Protein AF-A0A8S3V9M2-F1 (afdb_monomer_lite)

Radius of gyration: 18.77 Å; chains: 1; bounding box: 42×38×61 Å

Sequence (170 aa):
MNPDFLMCFLKSFNATGIDTCKLGGVDCSIEETKFKKISHLFLCISYCKKSDLFSKQLHGLPFCLTEDGIIRTFKRESPVFCTNYSTLLKESASLFLHHDLIDLFTITHDGLKEFDLNAFTEYLPATLASDVYRTHNRPVVWSTHLDSVVNMTWLSRVWDFINHTVQQKR

Structure (mmCIF, N/CA/C/O backbone):
data_AF-A0A8S3V9M2-F1
#
_entry.id   AF-A0A8S3V9M2-F1
#
loop_
_atom_site.group_PDB
_atom_site.id
_atom_site.type_symbol
_atom_site.label_atom_id
_atom_site.label_alt_id
_atom_site.label_comp_id
_atom_site.label_asym_id
_atom_site.label_entity_id
_atom_site.label_seq_id
_atom_site.pdbx_PDB_ins_code
_atom_site.Cartn_x
_atom_site.Cartn_y
_atom_site.Cartn_z
_atom_site.occupancy
_atom_site.B_iso_or_equiv
_atom_site.auth_seq_id
_atom_site.auth_comp_id
_atom_site.auth_asym_id
_atom_site.auth_atom_id
_atom_site.pdbx_PDB_model_num
ATOM 1 N N . MET A 1 1 ? -7.649 -3.173 27.638 1.00 69.38 1 MET A N 1
ATOM 2 C CA . MET A 1 1 ? -8.376 -2.690 26.441 1.00 69.38 1 MET A CA 1
ATOM 3 C C . MET A 1 1 ? -8.414 -3.827 25.427 1.00 69.38 1 MET A C 1
ATOM 5 O O . MET A 1 1 ? -7.349 -4.314 25.104 1.00 69.38 1 MET A O 1
ATOM 9 N N . ASN A 1 2 ? -9.569 -4.327 24.987 1.00 92.25 2 ASN A N 1
ATOM 10 C CA . ASN A 1 2 ? -9.636 -5.431 24.005 1.00 92.25 2 ASN A CA 1
ATOM 11 C C . ASN A 1 2 ? -9.230 -4.919 22.591 1.00 92.25 2 ASN A C 1
ATOM 13 O O . ASN A 1 2 ? -9.645 -3.809 22.249 1.00 92.25 2 ASN A O 1
ATOM 17 N N . PRO A 1 3 ? -8.445 -5.669 21.783 1.00 95.12 3 PRO A N 1
ATOM 18 C CA . PRO A 1 3 ? -8.257 -5.429 20.345 1.00 95.12 3 PRO A CA 1
ATOM 19 C C . PRO A 1 3 ? -9.518 -5.014 19.564 1.00 95.12 3 PRO A C 1
ATOM 21 O O . PRO A 1 3 ? -9.473 -4.026 18.837 1.00 95.12 3 PRO A O 1
ATOM 24 N N . ASP A 1 4 ? -10.654 -5.689 19.761 1.00 94.38 4 ASP A N 1
ATOM 25 C CA . ASP A 1 4 ? -11.922 -5.374 19.080 1.00 94.38 4 ASP A CA 1
ATOM 26 C C . ASP A 1 4 ? -12.415 -3.973 19.429 1.00 94.38 4 ASP A C 1
ATOM 28 O O . ASP A 1 4 ? -12.782 -3.179 18.564 1.00 94.38 4 ASP A O 1
ATOM 32 N N . PHE A 1 5 ? -12.371 -3.645 20.721 1.00 92.88 5 PHE A N 1
ATOM 33 C CA . PHE A 1 5 ? -12.759 -2.330 21.210 1.00 92.88 5 PHE A CA 1
ATOM 34 C C . PHE A 1 5 ? -11.845 -1.243 20.643 1.00 92.88 5 PHE A C 1
ATOM 36 O O . PHE A 1 5 ? -12.327 -0.185 20.249 1.00 92.88 5 PHE A O 1
ATOM 43 N N . LEU A 1 6 ? -10.534 -1.502 20.566 1.00 93.19 6 LEU A N 1
ATOM 44 C CA . LEU A 1 6 ? -9.590 -0.561 19.973 1.00 93.19 6 LEU A CA 1
ATOM 45 C C . LEU A 1 6 ? -9.888 -0.337 18.487 1.00 93.19 6 LEU A C 1
ATOM 47 O O . LEU A 1 6 ? -9.921 0.810 18.058 1.00 93.19 6 LEU A O 1
ATOM 51 N N . MET A 1 7 ? -10.151 -1.393 17.713 1.00 94.81 7 MET A N 1
ATOM 52 C CA . MET A 1 7 ? -10.533 -1.256 16.304 1.00 94.81 7 MET A CA 1
ATOM 53 C C . MET A 1 7 ? -11.828 -0.448 16.151 1.00 94.81 7 MET A C 1
ATOM 55 O O . MET A 1 7 ? -11.864 0.501 15.371 1.00 94.81 7 MET A O 1
ATOM 59 N N . CYS A 1 8 ? -12.870 -0.752 16.930 1.00 92.62 8 CYS A N 1
ATOM 60 C CA . CYS A 1 8 ? -14.117 0.020 16.930 1.00 92.62 8 CYS A CA 1
ATOM 61 C C . CYS A 1 8 ? -13.891 1.494 17.292 1.00 92.62 8 CYS A C 1
ATOM 63 O O . CYS A 1 8 ? -14.403 2.381 16.611 1.00 92.62 8 CYS A O 1
ATOM 65 N N . PHE A 1 9 ? -13.088 1.763 18.323 1.00 92.56 9 PHE A N 1
ATOM 66 C CA . PHE A 1 9 ? -12.724 3.121 18.712 1.00 92.56 9 PHE A CA 1
ATOM 67 C C . PHE A 1 9 ? -11.978 3.838 17.586 1.00 92.56 9 PHE A C 1
ATOM 69 O O . PHE A 1 9 ? -12.348 4.951 17.227 1.00 92.56 9 PHE A O 1
ATOM 76 N N . LEU A 1 10 ? -10.980 3.203 16.970 1.00 92.69 10 LEU A N 1
ATOM 77 C CA . LEU A 1 10 ? -10.215 3.794 15.874 1.00 92.69 10 LEU A CA 1
ATOM 78 C C . LEU A 1 10 ? -11.092 4.136 14.670 1.00 92.69 10 LEU A C 1
ATOM 80 O O . LEU A 1 10 ? -10.874 5.183 14.078 1.00 92.69 10 LEU A O 1
ATOM 84 N N . LYS A 1 11 ? -12.116 3.336 14.342 1.00 92.38 11 LYS A N 1
ATOM 85 C CA . LYS A 1 11 ? -13.074 3.652 13.261 1.00 92.38 11 LYS A CA 1
ATOM 86 C C . LYS A 1 11 ? -13.860 4.938 13.491 1.00 92.38 11 LYS A C 1
ATOM 88 O O . LYS A 1 11 ? -14.323 5.540 12.532 1.00 92.38 11 LYS A O 1
ATOM 93 N N . SER A 1 12 ? -13.995 5.381 14.739 1.00 91.94 12 SER A N 1
ATOM 94 C CA . SER A 1 12 ? -14.699 6.624 15.060 1.00 91.94 12 SER A CA 1
ATOM 95 C C . SER A 1 12 ? -13.887 7.890 14.753 1.00 91.94 12 SER A C 1
ATOM 97 O O . SER A 1 12 ? -14.343 8.979 15.085 1.00 91.94 12 SER A O 1
ATOM 99 N N . PHE A 1 13 ? -12.696 7.789 14.142 1.00 89.12 13 PHE A N 1
ATOM 100 C CA . PHE A 1 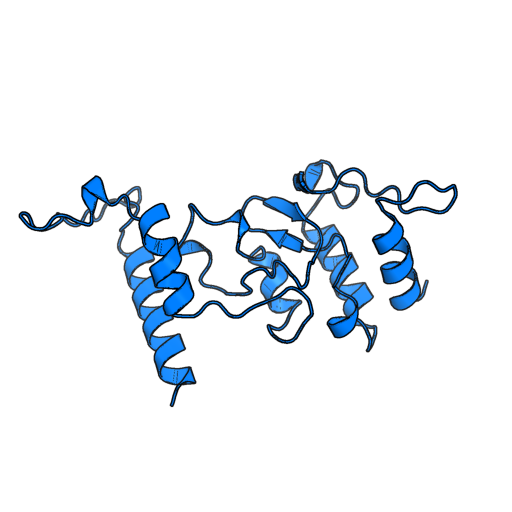13 ? -11.789 8.931 13.974 1.00 89.12 13 PHE A CA 1
ATOM 101 C C . PHE A 1 13 ? -12.375 10.116 13.189 1.00 89.12 13 PHE A C 1
ATOM 103 O O . PHE A 1 13 ? -11.942 11.251 13.372 1.00 89.12 13 PHE A O 1
ATOM 110 N N . ASN A 1 14 ? -13.354 9.859 12.320 1.00 82.56 14 ASN A N 1
ATOM 111 C CA . ASN A 1 14 ? -14.050 10.863 11.516 1.00 82.56 14 ASN A CA 1
ATOM 112 C C . ASN A 1 14 ? -15.449 11.217 12.058 1.00 82.56 14 ASN A C 1
ATOM 114 O O . ASN A 1 14 ? -16.171 11.984 11.424 1.00 82.56 14 ASN A O 1
ATOM 118 N N . ALA A 1 15 ? -15.851 10.663 13.205 1.00 84.75 15 ALA A N 1
ATOM 119 C CA . ALA A 1 15 ? -17.164 10.900 13.789 1.00 84.75 15 ALA A CA 1
ATOM 120 C C . ALA A 1 15 ? -17.185 12.170 14.659 1.00 84.75 15 ALA A C 1
ATOM 122 O O . ALA A 1 15 ? -16.229 12.493 15.371 1.00 84.75 15 ALA A O 1
ATOM 123 N N . THR A 1 16 ? -18.322 12.869 14.657 1.00 72.25 16 THR A N 1
ATOM 124 C CA . THR A 1 16 ? -18.579 14.030 15.518 1.00 72.25 16 THR A CA 1
ATOM 125 C C . THR A 1 16 ? -19.207 13.564 16.835 1.00 72.25 16 THR A C 1
ATOM 127 O O . THR A 1 16 ? -20.411 13.322 16.900 1.00 72.25 16 THR A O 1
ATOM 130 N N . GLY A 1 17 ? -18.401 13.399 17.887 1.00 72.12 17 GLY A N 1
ATOM 131 C CA . GLY A 1 17 ? -18.857 12.953 19.208 1.00 72.12 17 GLY A CA 1
ATOM 132 C C . GLY A 1 17 ? -17.813 13.195 20.302 1.00 72.12 17 GLY A C 1
ATOM 133 O O . GLY A 1 17 ? -16.669 13.532 20.010 1.00 72.12 17 GLY A O 1
ATOM 134 N N . ILE A 1 18 ? -18.214 13.058 21.571 1.00 65.44 18 ILE A N 1
ATOM 135 C CA . ILE A 1 18 ? -17.335 13.311 22.731 1.00 65.44 18 ILE A CA 1
ATOM 136 C C . ILE A 1 18 ? -16.319 12.168 22.920 1.00 65.44 18 ILE A C 1
ATOM 138 O O . ILE A 1 18 ? -15.158 12.436 23.227 1.00 65.44 18 ILE A O 1
ATOM 142 N N . ASP A 1 19 ? -16.724 10.927 22.627 1.00 75.19 19 ASP A N 1
ATOM 143 C CA . ASP A 1 19 ? -15.922 9.704 22.800 1.00 75.19 19 ASP A CA 1
ATOM 144 C C . ASP A 1 19 ? -15.340 9.165 21.481 1.00 75.19 19 ASP A C 1
ATOM 146 O O . ASP A 1 19 ? -15.277 7.956 21.251 1.00 75.19 19 ASP A O 1
ATOM 150 N N . THR A 1 20 ? -14.932 10.059 20.578 1.00 83.81 20 THR A N 1
ATOM 151 C CA . THR A 1 20 ? -14.368 9.670 19.278 1.00 83.81 20 THR A CA 1
ATOM 152 C C . THR A 1 20 ? -12.844 9.697 19.270 1.00 83.81 20 THR A C 1
ATOM 154 O O . THR A 1 20 ? -12.186 10.426 20.022 1.00 83.81 20 THR A O 1
ATOM 157 N N . CYS A 1 21 ? -12.250 8.866 18.415 1.00 86.00 21 CYS A N 1
ATOM 158 C CA . CYS A 1 21 ? -10.804 8.793 18.279 1.00 86.00 21 CYS A CA 1
ATOM 159 C C . CYS A 1 21 ? -10.243 10.090 17.687 1.00 86.00 21 CYS A C 1
ATOM 161 O O . CYS A 1 21 ? -10.427 10.400 16.517 1.00 86.00 21 CYS A O 1
ATOM 163 N N . LYS A 1 22 ? -9.468 10.842 18.470 1.00 84.94 22 LYS A N 1
ATOM 164 C CA . LYS A 1 22 ? -8.820 12.076 17.998 1.00 84.94 22 LYS A CA 1
ATOM 165 C C . LYS A 1 22 ? -7.491 11.788 17.300 1.00 84.94 22 LYS A C 1
ATOM 167 O O . LYS A 1 22 ? -6.460 12.356 17.666 1.00 84.94 22 LYS A O 1
ATOM 172 N N . LEU A 1 23 ? -7.511 10.881 16.320 1.00 83.00 23 LEU A N 1
ATOM 173 C CA . LEU A 1 23 ? -6.322 10.470 15.564 1.00 83.00 23 LEU A CA 1
ATOM 174 C C . LEU A 1 23 ? -5.691 11.632 14.775 1.00 83.00 23 LEU A C 1
ATOM 176 O O . LEU A 1 23 ? -4.492 11.604 14.498 1.00 83.00 23 LEU A O 1
ATOM 180 N N . GLY A 1 24 ? -6.479 12.665 14.472 1.00 74.12 24 GLY A N 1
ATOM 181 C CA . GLY A 1 24 ? -6.133 13.726 13.528 1.00 74.12 24 GLY A CA 1
ATOM 182 C C . GLY A 1 24 ? -6.828 13.496 12.186 1.00 74.12 24 GLY A C 1
ATOM 183 O O . GLY A 1 24 ? -7.807 12.752 12.122 1.00 74.12 24 GLY A O 1
ATOM 184 N N . GLY A 1 25 ? -6.330 14.144 11.131 1.00 74.81 25 GLY A N 1
ATOM 185 C CA . GLY A 1 25 ? -6.765 13.858 9.764 1.00 74.81 25 GLY A CA 1
ATOM 186 C C . GLY A 1 25 ? -6.317 12.468 9.301 1.00 74.81 25 GLY A C 1
ATOM 187 O O . GLY A 1 25 ? -5.320 11.933 9.785 1.00 74.81 25 GLY A O 1
ATOM 188 N N . VAL A 1 26 ? -7.076 11.894 8.370 1.00 83.88 26 VAL A N 1
ATOM 189 C CA . VAL A 1 26 ? -6.598 10.866 7.432 1.00 83.88 26 VAL A CA 1
ATOM 190 C C . VAL A 1 26 ? -6.353 11.534 6.085 1.00 83.88 26 VAL A C 1
ATOM 192 O O . VAL A 1 26 ? -6.741 12.686 5.898 1.00 83.88 26 VAL A O 1
ATOM 195 N N . ASP A 1 27 ? -5.717 10.817 5.166 1.00 92.44 27 ASP A N 1
ATOM 196 C CA . ASP A 1 27 ? -5.241 11.340 3.886 1.00 92.44 27 ASP A CA 1
ATOM 197 C C . ASP A 1 27 ? -4.153 12.419 4.071 1.00 92.44 27 ASP A C 1
ATOM 199 O O . ASP A 1 27 ? -4.050 13.375 3.306 1.00 92.44 27 ASP A O 1
ATOM 203 N N . CYS A 1 28 ? -3.316 12.245 5.101 1.00 93.75 28 CYS A N 1
ATOM 204 C CA . CYS A 1 28 ? -2.144 13.073 5.385 1.00 93.75 28 CYS A CA 1
ATOM 205 C C . CYS A 1 28 ? -0.920 12.228 5.775 1.00 93.75 28 CYS A C 1
ATOM 207 O O . CYS A 1 28 ? -1.014 11.007 5.951 1.00 93.75 28 CYS A O 1
ATOM 209 N N . SER A 1 29 ? 0.240 12.876 5.910 1.00 95.06 29 SER A N 1
ATOM 210 C CA . SER A 1 29 ? 1.472 12.214 6.350 1.00 95.06 29 SER A CA 1
ATOM 211 C C . SER A 1 29 ? 1.292 11.551 7.719 1.00 95.06 29 SER A C 1
ATOM 213 O O . SER A 1 29 ? 0.672 12.110 8.630 1.00 95.06 29 SER A O 1
ATOM 215 N N . ILE A 1 30 ? 1.894 10.373 7.913 1.00 93.56 30 ILE A N 1
ATOM 216 C CA . ILE A 1 30 ? 1.879 9.677 9.211 1.00 93.56 30 ILE A CA 1
ATOM 217 C C . ILE A 1 30 ? 2.372 10.559 10.371 1.00 93.56 30 ILE A C 1
ATOM 219 O O . ILE A 1 30 ? 1.884 10.430 11.500 1.00 93.56 30 ILE A O 1
ATOM 223 N N . GLU A 1 31 ? 3.292 11.482 10.096 1.00 92.69 31 GLU A N 1
ATOM 224 C CA . GLU A 1 31 ? 3.875 12.412 11.066 1.00 92.69 31 GLU A CA 1
ATOM 225 C C . GLU A 1 31 ? 2.852 13.426 11.603 1.00 92.69 31 GLU A C 1
ATOM 227 O O . GLU A 1 31 ? 2.978 13.928 12.727 1.00 92.69 31 GLU A O 1
ATOM 232 N N . GLU A 1 32 ? 1.795 13.698 10.841 1.00 91.38 32 GLU A N 1
ATOM 233 C CA . GLU A 1 32 ? 0.721 14.612 11.225 1.00 91.38 32 GLU A CA 1
ATOM 234 C C . GLU A 1 32 ? -0.301 13.921 12.135 1.00 91.38 32 GLU A C 1
ATOM 236 O O . GLU A 1 32 ? -0.814 14.531 13.078 1.00 91.38 32 GLU A O 1
ATOM 241 N N . THR A 1 33 ? -0.508 12.615 11.951 1.00 91.38 33 THR A N 1
ATOM 242 C CA . THR A 1 33 ? -1.419 11.801 12.773 1.00 91.38 33 THR A CA 1
ATOM 243 C C . THR A 1 33 ? -0.923 11.623 14.219 1.00 91.38 33 THR A C 1
ATOM 245 O O . THR A 1 33 ? 0.205 11.983 14.573 1.00 91.38 33 THR A O 1
ATOM 248 N N . LYS A 1 34 ? -1.740 11.027 15.099 1.00 91.56 34 LYS A N 1
ATOM 249 C CA . LYS A 1 34 ? -1.281 10.609 16.441 1.00 91.56 34 LYS A CA 1
ATOM 250 C C . LYS A 1 34 ? -0.385 9.371 16.435 1.00 91.56 34 LYS A C 1
ATOM 252 O O . LYS A 1 34 ? 0.250 9.122 17.456 1.00 91.56 34 LYS A O 1
ATOM 257 N N . PHE A 1 35 ? -0.274 8.634 15.325 1.00 92.56 35 PHE A N 1
ATOM 258 C CA . PHE A 1 35 ? 0.726 7.569 15.235 1.00 92.56 35 PHE A CA 1
ATOM 259 C C . PHE A 1 35 ? 2.139 8.149 15.235 1.00 92.56 35 PHE A C 1
ATOM 261 O O . PHE A 1 35 ? 3.003 7.615 15.924 1.00 92.56 35 PHE A O 1
ATOM 268 N N . LYS A 1 36 ? 2.378 9.262 14.528 1.00 91.88 36 LYS A N 1
ATOM 269 C CA . LYS A 1 36 ? 3.673 9.961 14.398 1.00 91.88 36 LYS A CA 1
ATOM 270 C C . LYS A 1 36 ? 4.796 9.188 13.708 1.00 91.88 36 LYS A C 1
ATOM 272 O O . LYS A 1 36 ? 5.663 9.814 13.116 1.00 91.88 36 LYS A O 1
ATOM 277 N N . LYS A 1 37 ? 4.828 7.861 13.829 1.00 94.94 37 LYS A N 1
ATOM 278 C CA . LYS A 1 37 ? 5.883 6.982 13.318 1.00 94.94 37 LYS A CA 1
ATOM 279 C C . LYS A 1 37 ? 5.294 5.663 12.842 1.00 94.94 37 LYS A C 1
ATOM 281 O O . LYS A 1 37 ? 4.354 5.149 13.452 1.00 94.94 37 LYS A O 1
ATOM 286 N N . ILE A 1 38 ? 5.931 5.072 11.833 1.00 96.19 38 ILE A N 1
ATOM 287 C CA . ILE A 1 38 ? 5.570 3.750 11.303 1.00 96.19 38 ILE A CA 1
ATOM 288 C C . ILE A 1 38 ? 5.641 2.689 12.406 1.00 96.19 38 ILE A C 1
ATOM 290 O O . ILE A 1 38 ? 4.732 1.880 12.529 1.00 96.19 38 ILE A O 1
ATOM 294 N N . SER A 1 39 ? 6.637 2.748 13.296 1.00 96.44 39 SER A N 1
ATOM 295 C CA . SER A 1 39 ? 6.768 1.802 14.414 1.00 96.44 39 SER A CA 1
ATOM 296 C C . SER A 1 39 ? 5.591 1.831 15.399 1.00 96.44 39 SER A C 1
ATOM 298 O O . SER A 1 39 ? 5.197 0.791 15.927 1.00 96.44 39 SER A O 1
ATOM 300 N N . HIS A 1 40 ? 4.987 2.998 15.641 1.00 95.69 40 HIS A N 1
ATOM 301 C CA . HIS A 1 40 ? 3.805 3.106 16.500 1.00 95.69 40 HIS A CA 1
ATOM 302 C C . HIS A 1 40 ? 2.554 2.560 15.805 1.00 95.69 40 HIS A C 1
ATOM 304 O O . HIS A 1 40 ? 1.742 1.884 16.441 1.00 95.69 40 HIS A O 1
ATOM 310 N N . LEU A 1 41 ? 2.413 2.821 14.501 1.00 96.19 41 LEU A N 1
ATOM 311 C CA . LEU A 1 41 ? 1.360 2.227 13.682 1.00 96.19 41 LEU A CA 1
ATOM 312 C C . LEU A 1 41 ? 1.497 0.696 13.652 1.00 96.19 41 LEU A C 1
ATOM 314 O O . LEU A 1 41 ? 0.532 -0.008 13.941 1.00 96.19 41 LEU A O 1
ATOM 318 N N . PHE A 1 42 ? 2.705 0.186 13.404 1.00 97.00 42 PHE A N 1
ATOM 319 C CA . PHE A 1 42 ? 3.041 -1.238 13.419 1.00 97.00 42 PHE A CA 1
ATOM 320 C C . PHE A 1 42 ? 2.635 -1.896 14.741 1.00 97.00 42 PHE A C 1
ATOM 322 O O . PHE A 1 42 ? 1.983 -2.942 14.740 1.00 97.00 42 PHE A O 1
ATOM 329 N N . LEU A 1 43 ? 2.967 -1.276 15.881 1.00 96.50 43 LEU A N 1
ATOM 330 C CA . LEU A 1 43 ? 2.592 -1.781 17.204 1.00 96.50 43 LEU A CA 1
ATOM 331 C C . LEU A 1 43 ? 1.069 -1.837 17.381 1.00 96.50 43 LEU A C 1
ATOM 333 O O . LEU A 1 43 ? 0.543 -2.822 17.900 1.00 96.50 43 LEU A O 1
ATOM 337 N N . CYS A 1 44 ? 0.358 -0.798 16.936 1.00 95.62 44 CYS A N 1
ATOM 338 C CA . CYS A 1 44 ? -1.098 -0.733 17.014 1.00 95.62 44 CYS A CA 1
ATOM 339 C C . CYS A 1 44 ? -1.759 -1.826 16.160 1.00 95.62 44 CYS A C 1
ATOM 341 O O . CYS A 1 44 ? -2.606 -2.568 16.657 1.00 95.62 44 CYS A O 1
ATOM 343 N N . ILE A 1 45 ? -1.310 -1.993 14.913 1.00 96.81 45 ILE A N 1
ATOM 344 C CA . ILE A 1 45 ? -1.781 -3.051 14.013 1.00 96.81 45 ILE A CA 1
ATOM 345 C C . ILE A 1 45 ? -1.486 -4.432 14.613 1.00 96.81 45 ILE A C 1
ATOM 347 O O . ILE A 1 45 ? -2.381 -5.271 14.692 1.00 96.81 45 ILE A O 1
ATOM 351 N N . SER A 1 46 ? -0.264 -4.654 15.103 1.00 96.56 46 SER A N 1
ATOM 352 C CA . SER A 1 46 ? 0.148 -5.915 15.737 1.00 96.56 46 SER A CA 1
ATOM 353 C C . SER A 1 46 ? -0.702 -6.253 16.960 1.00 96.56 46 SER A C 1
ATOM 355 O O . SER A 1 46 ? -1.005 -7.419 17.215 1.00 96.56 46 SER A O 1
ATOM 357 N N . TYR A 1 47 ? -1.116 -5.238 17.720 1.00 96.44 47 TYR A N 1
ATOM 358 C CA . TYR A 1 47 ? -2.039 -5.419 18.830 1.00 96.44 47 TYR A CA 1
ATOM 359 C C . TYR A 1 47 ? -3.436 -5.829 18.350 1.00 96.44 47 TYR A C 1
ATOM 361 O O . TYR A 1 47 ? -3.992 -6.803 18.858 1.00 96.44 47 TYR A O 1
ATOM 369 N N . CYS A 1 48 ? -3.984 -5.125 17.355 1.00 95.88 48 CYS A N 1
ATOM 370 C CA . CYS A 1 48 ? -5.297 -5.417 16.775 1.00 95.88 48 CYS A CA 1
ATOM 371 C C . CYS A 1 48 ? -5.357 -6.802 16.113 1.00 95.88 48 CYS A C 1
ATOM 373 O O . CYS A 1 48 ? -6.386 -7.466 16.195 1.00 95.88 48 CYS A O 1
ATOM 375 N N . LYS A 1 49 ? -4.245 -7.279 15.540 1.00 95.00 49 LYS A N 1
ATOM 376 C CA . LYS A 1 49 ? -4.115 -8.607 14.914 1.00 95.00 49 LYS A CA 1
ATOM 377 C C . LYS A 1 49 ? -4.318 -9.778 15.885 1.00 95.00 49 LYS A C 1
ATOM 379 O O . LYS A 1 49 ? -4.521 -10.901 15.444 1.00 95.00 49 LYS A O 1
ATOM 384 N N . LYS A 1 50 ? -4.313 -9.529 17.201 1.00 95.19 50 LYS A N 1
ATOM 385 C CA . LYS A 1 50 ? -4.689 -10.524 18.221 1.00 95.19 50 LYS A CA 1
ATOM 386 C C . LYS A 1 50 ? -6.193 -10.830 18.248 1.00 95.19 50 LYS A C 1
ATOM 388 O O . LYS A 1 50 ? -6.592 -11.750 18.949 1.00 95.19 50 LYS A O 1
ATOM 393 N N . SER A 1 51 ? -7.016 -10.044 17.552 1.00 94.88 51 SER A N 1
ATOM 394 C CA . SER A 1 51 ? -8.437 -10.331 17.353 1.00 94.88 51 SER A CA 1
ATOM 395 C C . SER A 1 51 ? -8.649 -11.268 16.167 1.00 94.88 51 SER A C 1
ATOM 397 O O . SER A 1 51 ? -8.143 -11.013 15.073 1.00 94.88 51 SER A O 1
ATOM 399 N N . ASP A 1 52 ? -9.514 -12.267 16.342 1.00 92.75 52 ASP A N 1
ATOM 400 C CA . ASP A 1 52 ? -9.982 -13.143 15.259 1.00 92.75 52 ASP A CA 1
ATOM 401 C C . ASP A 1 52 ? -10.778 -12.385 14.176 1.00 92.75 52 ASP A C 1
ATOM 403 O O . ASP A 1 52 ? -10.939 -12.860 13.050 1.00 92.75 52 ASP A O 1
ATOM 407 N N . LEU A 1 53 ? -11.280 -11.187 14.497 1.00 91.75 53 LEU A N 1
ATOM 408 C CA . LEU A 1 53 ? -12.051 -10.337 13.589 1.00 91.75 53 LEU A CA 1
ATOM 409 C C . LEU A 1 53 ? -11.177 -9.384 12.768 1.00 91.75 53 LEU A C 1
ATOM 411 O O . LEU A 1 53 ? -11.699 -8.735 11.859 1.00 91.75 53 LEU A O 1
ATOM 415 N N . PHE A 1 54 ? -9.873 -9.302 13.052 1.00 93.94 54 PHE A N 1
ATOM 416 C CA . PHE A 1 54 ? -8.955 -8.339 12.438 1.00 93.94 54 PHE A CA 1
ATOM 417 C C . PHE A 1 54 ? -9.050 -8.321 10.907 1.00 93.94 54 PHE A C 1
ATOM 419 O O . PHE A 1 54 ? -9.257 -7.266 10.309 1.00 93.94 54 PHE A O 1
ATOM 426 N N . SER A 1 55 ? -8.997 -9.496 10.275 1.00 90.31 55 SER A N 1
ATOM 427 C CA . SER A 1 55 ? -9.031 -9.651 8.814 1.00 90.31 55 SER A CA 1
ATOM 428 C C . SER A 1 55 ? -10.307 -9.106 8.156 1.00 90.31 55 SER A C 1
ATOM 430 O O . SER A 1 55 ? -10.249 -8.602 7.035 1.00 90.31 55 SER A O 1
ATOM 432 N N . LYS A 1 56 ? -11.445 -9.172 8.861 1.00 89.44 56 LYS A N 1
ATOM 433 C CA . LYS A 1 56 ? -12.787 -8.774 8.386 1.00 89.44 56 LYS A CA 1
ATOM 434 C C . LYS A 1 56 ? -13.217 -7.384 8.857 1.00 89.44 56 LYS A C 1
AT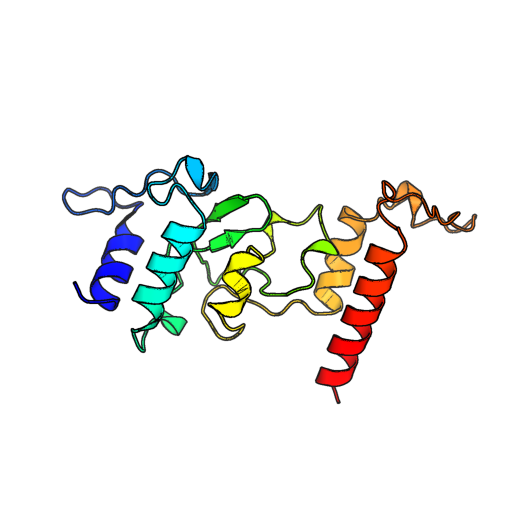OM 436 O O . LYS A 1 56 ? -14.315 -6.926 8.540 1.00 89.44 56 LYS A O 1
ATOM 441 N N . GLN A 1 57 ? -12.408 -6.743 9.697 1.00 90.94 57 GLN A N 1
ATOM 442 C CA . GLN A 1 57 ? -12.714 -5.438 10.275 1.00 90.94 57 GLN A CA 1
ATOM 443 C C . GLN A 1 57 ? -11.746 -4.345 9.837 1.00 90.94 57 GLN A C 1
ATOM 445 O O . GLN A 1 57 ? -11.868 -3.229 10.343 1.00 90.94 57 GLN A O 1
ATOM 450 N N . LEU A 1 58 ? -10.866 -4.606 8.866 1.00 94.19 58 LEU A N 1
ATOM 451 C CA . LEU A 1 58 ? -9.989 -3.568 8.327 1.00 94.19 58 LEU A CA 1
ATOM 452 C C . LEU A 1 58 ? -10.759 -2.434 7.666 1.00 94.19 58 LEU A C 1
ATOM 454 O O . LEU A 1 58 ? -10.362 -1.285 7.822 1.00 94.19 58 LEU A O 1
ATOM 458 N N . HIS A 1 59 ? -11.878 -2.718 6.995 1.00 94.31 59 HIS A N 1
ATOM 459 C CA . HIS A 1 59 ? -12.687 -1.668 6.384 1.00 94.31 59 HIS A CA 1
ATOM 460 C C . HIS A 1 59 ? -13.054 -0.575 7.404 1.00 94.31 59 HIS A C 1
ATOM 462 O O . HIS A 1 59 ? -13.605 -0.857 8.477 1.00 94.31 59 HIS A O 1
ATOM 468 N N . GLY A 1 60 ? -12.741 0.675 7.060 1.00 93.19 60 GLY A N 1
ATOM 469 C CA . GLY A 1 60 ? -12.942 1.838 7.922 1.00 93.19 60 GLY A CA 1
ATOM 470 C C . GLY A 1 60 ? -11.801 2.119 8.908 1.00 93.19 60 GLY A C 1
ATOM 471 O O . GLY A 1 60 ? -11.839 3.151 9.573 1.00 93.19 60 GLY A O 1
ATOM 472 N N . LEU A 1 61 ? -10.778 1.260 9.018 1.00 95.12 61 LEU A N 1
ATOM 473 C CA . LEU A 1 61 ? -9.626 1.517 9.889 1.00 95.12 61 LEU A CA 1
ATOM 474 C C . LEU A 1 61 ? -8.587 2.431 9.220 1.00 95.12 61 LEU A C 1
ATOM 476 O O . LEU A 1 61 ? -8.219 2.198 8.064 1.00 95.12 61 LEU A O 1
ATOM 480 N N . PRO A 1 62 ? -8.039 3.415 9.958 1.00 94.94 62 PRO A N 1
ATOM 481 C CA . PRO A 1 62 ? -6.987 4.318 9.490 1.00 94.94 62 PRO A CA 1
ATOM 482 C C . PRO A 1 62 ? -5.591 3.677 9.614 1.00 94.94 62 PRO A C 1
ATOM 484 O O . PRO A 1 62 ? -4.680 4.239 10.216 1.00 94.94 62 PRO A O 1
ATOM 487 N N . PHE A 1 63 ? -5.442 2.453 9.105 1.00 95.88 63 PHE A N 1
ATOM 488 C CA . PHE A 1 63 ? -4.193 1.681 9.147 1.00 95.88 63 PHE A CA 1
ATOM 489 C C . PHE A 1 63 ? -3.506 1.558 7.785 1.00 95.88 63 PHE A C 1
ATOM 491 O O . PHE A 1 63 ? -2.412 1.005 7.702 1.00 95.88 63 PHE A O 1
ATOM 498 N N . CYS A 1 64 ? -4.139 2.056 6.724 1.00 97.06 64 CYS A N 1
ATOM 499 C CA . CYS A 1 64 ? -3.638 1.929 5.365 1.00 97.06 64 CYS A CA 1
ATOM 500 C C . CYS A 1 64 ? -2.567 2.994 5.104 1.00 97.06 64 CYS A C 1
ATOM 502 O O . CYS A 1 64 ? -2.854 4.031 4.515 1.00 97.06 64 CYS A O 1
ATOM 504 N N . LEU A 1 65 ? -1.341 2.758 5.571 1.00 97.69 65 LEU A N 1
ATOM 505 C CA . LEU A 1 65 ? -0.177 3.533 5.145 1.00 97.69 65 LEU A CA 1
ATOM 506 C C . LEU A 1 65 ? 0.308 2.987 3.805 1.00 97.69 65 LEU A C 1
ATOM 508 O O . LEU A 1 65 ? 0.594 1.796 3.691 1.00 97.69 65 LEU A O 1
ATOM 512 N N . THR A 1 66 ? 0.415 3.849 2.811 1.00 98.00 66 THR A N 1
ATOM 513 C CA . THR A 1 66 ? 0.916 3.490 1.479 1.00 98.00 66 THR A CA 1
ATOM 514 C C . THR A 1 66 ? 2.335 4.009 1.262 1.00 98.00 66 THR A C 1
ATOM 516 O O . THR A 1 66 ? 2.851 4.778 2.071 1.00 98.00 66 THR A O 1
ATOM 519 N N . GLU A 1 67 ? 2.992 3.572 0.189 1.00 97.56 67 GLU A N 1
ATOM 520 C CA . GLU A 1 67 ? 4.410 3.879 -0.086 1.00 97.56 67 GLU A CA 1
ATOM 521 C C . GLU A 1 67 ? 4.700 5.373 -0.297 1.00 97.56 67 GLU A C 1
ATOM 523 O O . GLU A 1 67 ? 5.837 5.808 -0.151 1.00 97.56 67 GLU A O 1
ATOM 528 N N . ASP A 1 68 ? 3.684 6.185 -0.593 1.00 96.44 68 ASP A N 1
ATOM 529 C CA . ASP A 1 68 ? 3.794 7.650 -0.619 1.00 96.44 68 ASP A CA 1
ATOM 530 C C . ASP A 1 68 ? 3.827 8.294 0.787 1.00 96.44 68 ASP A C 1
ATOM 532 O O . ASP A 1 68 ? 3.839 9.517 0.907 1.00 96.44 68 ASP A O 1
ATOM 536 N N . GLY A 1 69 ? 3.833 7.493 1.860 1.00 95.81 69 GLY A N 1
ATOM 537 C CA . GLY A 1 69 ? 3.950 7.951 3.249 1.00 95.81 69 GLY A CA 1
ATOM 538 C C . GLY A 1 69 ? 2.657 8.508 3.854 1.00 95.81 69 GLY A C 1
ATOM 539 O O . GLY A 1 69 ? 2.668 9.031 4.974 1.00 95.81 69 GLY A O 1
ATOM 540 N N . ILE A 1 70 ? 1.534 8.392 3.144 1.00 96.81 70 ILE A N 1
ATOM 541 C CA . ILE A 1 70 ? 0.245 8.948 3.558 1.00 96.81 70 ILE A CA 1
ATOM 542 C C . ILE A 1 70 ? -0.611 7.864 4.226 1.00 96.81 70 ILE A C 1
ATOM 544 O O . ILE A 1 70 ? -0.810 6.774 3.681 1.00 96.81 70 ILE A O 1
ATOM 548 N N . ILE A 1 71 ? -1.145 8.170 5.415 1.00 96.19 71 ILE A N 1
ATOM 549 C CA . ILE A 1 71 ? -2.137 7.321 6.083 1.00 96.19 71 ILE A CA 1
ATOM 550 C C . ILE A 1 71 ? -3.505 7.538 5.458 1.00 96.19 71 ILE A C 1
ATOM 552 O O . ILE A 1 71 ? -4.011 8.654 5.397 1.00 96.19 71 ILE A O 1
ATOM 556 N N . ARG A 1 72 ? -4.140 6.431 5.089 1.00 95.69 72 ARG A N 1
ATOM 557 C CA . ARG A 1 72 ? -5.482 6.356 4.523 1.00 95.69 72 ARG A CA 1
ATOM 558 C C . ARG A 1 72 ? -6.349 5.395 5.327 1.00 95.69 72 ARG A C 1
ATOM 560 O O . ARG A 1 72 ? -5.899 4.678 6.228 1.00 95.69 72 ARG A O 1
ATOM 567 N N . THR A 1 73 ? -7.621 5.350 4.963 1.00 95.31 73 THR A N 1
ATOM 568 C CA . THR A 1 73 ? -8.567 4.350 5.458 1.00 95.31 73 THR A CA 1
ATOM 569 C C . THR A 1 73 ? -8.606 3.142 4.527 1.00 95.31 73 THR A C 1
ATOM 571 O O . THR A 1 73 ? -8.716 3.312 3.314 1.00 95.31 73 THR A O 1
ATOM 574 N N . PHE A 1 74 ? -8.600 1.925 5.076 1.00 95.81 74 PHE A N 1
ATOM 575 C CA . PHE A 1 74 ? -8.896 0.726 4.284 1.00 95.81 74 PHE A CA 1
ATOM 576 C C . PHE A 1 74 ? -10.343 0.763 3.773 1.00 95.81 74 PHE A C 1
ATOM 578 O O . PHE A 1 74 ? -11.286 0.924 4.554 1.00 95.81 74 PHE A O 1
ATOM 585 N N . LYS A 1 75 ? -10.524 0.590 2.460 1.00 94.56 75 LYS A N 1
ATOM 586 C CA . LYS A 1 75 ? -11.822 0.616 1.766 1.00 94.56 75 LYS A CA 1
ATOM 587 C C . LYS A 1 75 ? -11.950 -0.633 0.899 1.00 94.56 75 LYS A C 1
ATOM 589 O O . LYS A 1 75 ? -10.985 -1.023 0.251 1.00 94.56 75 LYS A O 1
ATOM 594 N N . ARG A 1 76 ? -13.131 -1.262 0.870 1.00 94.00 76 ARG A N 1
ATOM 595 C CA . ARG A 1 76 ? -13.349 -2.474 0.051 1.00 94.00 76 ARG A CA 1
ATOM 596 C C . ARG A 1 76 ? -13.499 -2.118 -1.424 1.00 94.00 76 ARG A C 1
ATOM 598 O O . ARG A 1 76 ? -13.131 -2.888 -2.297 1.00 94.00 76 ARG A O 1
ATOM 605 N N . GLU A 1 77 ? -14.015 -0.923 -1.669 1.00 94.62 77 GLU A N 1
ATOM 606 C CA . GLU A 1 77 ? -14.315 -0.345 -2.972 1.00 94.62 77 GLU A CA 1
ATOM 607 C C . GLU A 1 77 ? -13.047 0.168 -3.671 1.00 94.62 77 GLU A C 1
ATOM 609 O O . GLU A 1 77 ? -13.042 0.370 -4.879 1.00 94.62 77 GLU A O 1
ATOM 614 N N . SER A 1 78 ? -11.970 0.379 -2.908 1.00 94.38 78 SER A N 1
ATOM 615 C CA . SER A 1 78 ? -10.681 0.874 -3.392 1.00 94.38 78 SER A CA 1
ATOM 616 C C . SER A 1 78 ? -9.538 0.183 -2.637 1.00 94.38 78 SER A C 1
ATOM 618 O O . SER A 1 78 ? -8.869 0.826 -1.822 1.00 94.38 78 SER A O 1
ATOM 620 N N . PRO A 1 79 ? -9.333 -1.129 -2.854 1.00 96.56 79 PRO A N 1
ATOM 621 C CA . PRO A 1 79 ? -8.284 -1.875 -2.175 1.00 96.56 79 PRO A CA 1
ATOM 622 C C . PRO A 1 79 ? -6.890 -1.451 -2.659 1.00 96.56 79 PRO A C 1
ATOM 624 O O . PRO A 1 79 ? -6.723 -1.064 -3.818 1.00 96.56 79 PRO A O 1
ATOM 627 N N . VAL A 1 80 ? -5.884 -1.580 -1.793 1.00 97.62 80 VAL A N 1
ATOM 628 C CA . VAL A 1 80 ? -4.471 -1.312 -2.124 1.00 97.62 80 VAL A CA 1
ATOM 629 C C . VAL A 1 80 ? -3.700 -2.608 -2.366 1.00 97.62 80 VAL A C 1
ATOM 631 O O . VAL A 1 80 ? -4.049 -3.671 -1.850 1.00 97.62 80 VAL A O 1
ATOM 634 N N . PHE A 1 81 ? -2.647 -2.529 -3.170 1.00 97.81 81 PHE A N 1
ATOM 635 C CA . PHE A 1 81 ? -1.777 -3.658 -3.465 1.00 97.81 81 PHE A CA 1
ATOM 636 C C . PHE A 1 81 ? -0.905 -4.011 -2.257 1.00 97.81 81 PHE A C 1
ATOM 638 O O . PHE A 1 81 ? -0.183 -3.160 -1.740 1.00 97.81 81 PHE A O 1
ATOM 645 N N . CYS A 1 82 ? -0.929 -5.276 -1.835 1.00 96.50 82 CYS A N 1
ATOM 646 C CA . CYS A 1 82 ? -0.006 -5.810 -0.832 1.00 96.50 82 CYS A CA 1
ATOM 647 C C . CYS A 1 82 ? 1.070 -6.642 -1.539 1.00 96.50 82 CYS A C 1
ATOM 649 O O . CYS A 1 82 ? 0.789 -7.748 -2.001 1.00 96.50 82 CYS A O 1
ATOM 651 N N . THR A 1 83 ? 2.277 -6.092 -1.710 1.00 95.56 83 THR A N 1
ATOM 652 C CA . THR A 1 83 ? 3.331 -6.735 -2.510 1.00 95.56 83 THR A CA 1
ATOM 653 C C . THR A 1 83 ? 4.726 -6.200 -2.198 1.00 95.56 83 THR A C 1
ATOM 655 O O . THR A 1 83 ? 4.910 -5.003 -2.010 1.00 95.56 83 THR A O 1
ATOM 658 N N . ASN A 1 84 ? 5.734 -7.075 -2.258 1.00 94.94 84 ASN A N 1
ATOM 659 C CA . ASN A 1 84 ? 7.156 -6.714 -2.136 1.00 94.94 84 ASN A CA 1
ATOM 660 C C . ASN A 1 84 ? 7.735 -6.046 -3.403 1.00 94.94 84 ASN A C 1
ATOM 662 O O . ASN A 1 84 ? 8.932 -5.746 -3.476 1.00 94.94 84 ASN A O 1
ATOM 666 N N . TYR A 1 85 ? 6.904 -5.835 -4.425 1.00 95.94 85 TYR A N 1
ATOM 667 C CA . TYR A 1 85 ? 7.293 -5.285 -5.723 1.00 95.94 85 TYR A CA 1
ATOM 668 C C . TYR A 1 85 ? 6.805 -3.844 -5.949 1.00 95.94 85 TYR A C 1
ATOM 670 O O . TYR A 1 85 ? 6.865 -3.359 -7.075 1.00 95.94 85 TYR A O 1
ATOM 678 N N . SER A 1 86 ? 6.386 -3.128 -4.898 1.00 94.75 86 SER A N 1
ATOM 679 C CA . SER A 1 86 ? 5.938 -1.723 -4.969 1.00 94.75 86 SER A CA 1
ATOM 680 C C . SER A 1 86 ? 6.941 -0.799 -5.679 1.00 94.75 86 SER A C 1
ATOM 682 O O . SER A 1 86 ? 6.571 0.054 -6.483 1.00 94.75 86 SER A O 1
ATOM 684 N N . THR A 1 87 ? 8.238 -1.035 -5.462 1.00 92.75 87 THR A N 1
ATOM 685 C CA . THR A 1 87 ? 9.339 -0.275 -6.084 1.00 92.75 87 THR A CA 1
ATOM 686 C C . THR A 1 87 ? 9.393 -0.347 -7.615 1.00 92.75 87 THR A C 1
ATOM 688 O O . THR A 1 87 ? 10.086 0.469 -8.227 1.00 92.75 87 THR A O 1
ATOM 691 N N . LEU A 1 88 ? 8.672 -1.285 -8.245 1.00 95.00 88 LEU A N 1
ATOM 692 C CA . LEU A 1 88 ? 8.563 -1.364 -9.702 1.00 95.00 88 LEU A CA 1
ATOM 693 C C . LEU A 1 88 ? 7.760 -0.205 -10.298 1.00 95.00 88 LEU A C 1
ATOM 695 O O . LEU A 1 88 ? 7.998 0.138 -11.455 1.00 95.00 88 LEU A O 1
ATOM 699 N N . LEU A 1 89 ? 6.846 0.392 -9.526 1.00 94.81 89 LEU A N 1
ATOM 700 C CA . LEU A 1 89 ? 5.900 1.407 -9.988 1.00 94.81 89 LEU A CA 1
ATOM 701 C C . LEU A 1 89 ? 5.895 2.635 -9.068 1.00 94.81 89 LEU A C 1
ATOM 703 O O . LEU A 1 89 ? 4.901 2.941 -8.408 1.00 94.81 89 LEU A O 1
ATOM 707 N N . LYS A 1 90 ? 7.026 3.347 -9.017 1.00 90.69 90 LYS A N 1
ATOM 708 C CA . LYS A 1 90 ? 7.232 4.491 -8.108 1.00 90.69 90 LYS A CA 1
ATOM 709 C C . LYS A 1 90 ? 6.183 5.594 -8.278 1.00 90.69 90 LYS A C 1
ATOM 711 O O . LYS A 1 90 ? 5.692 6.119 -7.286 1.00 90.69 90 LYS A O 1
ATOM 716 N N . GLU A 1 91 ? 5.776 5.872 -9.516 1.00 93.12 91 GLU A N 1
ATOM 717 C CA . GLU A 1 91 ? 4.757 6.889 -9.834 1.00 93.12 91 GLU A CA 1
ATOM 718 C C . GLU A 1 91 ? 3.339 6.483 -9.393 1.00 93.12 91 GLU A C 1
ATOM 720 O O . GLU A 1 91 ? 2.387 7.250 -9.506 1.00 93.12 91 GLU A O 1
ATOM 725 N N . SER A 1 92 ? 3.170 5.261 -8.888 1.00 96.00 92 SER A N 1
ATOM 726 C CA . SER A 1 92 ? 1.908 4.726 -8.376 1.00 96.00 92 SER A CA 1
ATOM 727 C C . SER A 1 92 ? 1.994 4.341 -6.897 1.00 96.00 92 SER A C 1
ATOM 729 O O . SER A 1 92 ? 1.185 3.545 -6.431 1.00 96.00 92 SER A O 1
ATOM 731 N N . ALA A 1 93 ? 2.943 4.911 -6.142 1.00 96.38 93 ALA A N 1
ATOM 732 C CA . ALA A 1 93 ? 3.198 4.599 -4.730 1.00 96.38 93 ALA A CA 1
ATOM 733 C C . ALA A 1 93 ? 1.944 4.649 -3.829 1.00 96.38 93 ALA A C 1
ATOM 735 O O . ALA A 1 93 ? 1.799 3.838 -2.917 1.00 96.38 93 ALA A O 1
ATOM 736 N N . SER A 1 94 ? 0.992 5.538 -4.121 1.00 97.12 94 SER A N 1
ATOM 737 C CA . SER A 1 94 ? -0.281 5.655 -3.394 1.00 97.12 94 SER A CA 1
ATOM 738 C C . SER A 1 94 ? -1.205 4.433 -3.521 1.00 97.12 94 SER A C 1
ATOM 740 O O . SER A 1 94 ? -2.158 4.306 -2.754 1.00 97.12 94 SER A O 1
ATOM 742 N N . LEU A 1 95 ? -0.942 3.527 -4.469 1.00 97.44 95 LEU A N 1
ATOM 743 C CA . LEU A 1 95 ? -1.705 2.292 -4.672 1.00 97.44 95 LEU A CA 1
ATOM 744 C C . LEU A 1 95 ? -1.147 1.101 -3.888 1.00 97.44 95 LEU A C 1
ATOM 746 O O . LEU A 1 95 ? -1.803 0.061 -3.839 1.00 97.44 95 LEU A O 1
ATOM 750 N N . PHE A 1 96 ? 0.047 1.221 -3.305 1.00 98.00 96 PHE A N 1
ATOM 751 C CA . PHE A 1 96 ? 0.758 0.124 -2.652 1.00 98.00 96 PHE A CA 1
ATOM 752 C C . PHE A 1 96 ? 0.797 0.327 -1.148 1.00 98.00 96 PHE A C 1
ATOM 754 O O . PHE A 1 96 ? 1.145 1.409 -0.683 1.00 98.00 96 PHE A O 1
ATOM 761 N N . LEU A 1 97 ? 0.485 -0.723 -0.388 1.00 98.06 97 LEU A N 1
ATOM 762 C CA . LEU A 1 97 ? 0.736 -0.758 1.048 1.00 98.06 97 LEU A CA 1
ATOM 763 C C . LEU A 1 97 ? 2.236 -0.559 1.304 1.00 98.06 97 LEU A C 1
ATOM 765 O O . LEU A 1 97 ? 3.067 -1.142 0.611 1.00 98.06 97 LEU A O 1
ATOM 769 N N . HIS A 1 98 ? 2.566 0.249 2.306 1.00 97.75 98 HIS A N 1
ATOM 770 C CA . HIS A 1 98 ? 3.944 0.543 2.676 1.00 97.75 98 HIS A CA 1
ATOM 771 C C . HIS A 1 98 ? 4.714 -0.737 3.031 1.00 97.75 98 HIS A C 1
ATOM 773 O O . HIS A 1 98 ? 4.220 -1.561 3.808 1.00 97.75 98 HIS A O 1
ATOM 779 N N . HIS A 1 99 ? 5.936 -0.879 2.510 1.00 96.38 99 HIS A N 1
ATOM 780 C CA . HIS A 1 99 ? 6.742 -2.098 2.626 1.00 96.38 99 HIS A CA 1
ATOM 781 C C . HIS A 1 99 ? 6.927 -2.605 4.064 1.00 96.38 99 HIS A C 1
ATOM 783 O O . HIS A 1 99 ? 6.755 -3.796 4.312 1.00 96.38 99 HIS A O 1
ATOM 789 N N . ASP A 1 100 ? 7.170 -1.712 5.030 1.00 96.12 100 ASP A N 1
ATOM 790 C CA . ASP A 1 100 ? 7.304 -2.070 6.457 1.00 96.12 100 ASP A CA 1
ATOM 791 C C . ASP A 1 100 ? 6.065 -2.746 7.075 1.00 96.12 100 ASP A C 1
ATOM 793 O O . ASP A 1 100 ? 6.135 -3.294 8.178 1.00 96.12 100 ASP A O 1
ATOM 797 N N . LEU A 1 101 ? 4.906 -2.674 6.414 1.00 96.38 101 LEU A N 1
ATOM 798 C CA . LEU A 1 101 ? 3.653 -3.230 6.916 1.00 96.38 101 LEU A CA 1
ATOM 799 C C . LEU A 1 101 ? 3.229 -4.515 6.204 1.00 96.38 101 LEU A C 1
ATOM 801 O O . LEU A 1 101 ? 2.290 -5.150 6.677 1.00 96.38 101 LEU A O 1
ATOM 805 N N . ILE A 1 102 ? 3.885 -4.916 5.109 1.00 94.88 102 ILE A N 1
ATOM 806 C CA . ILE A 1 102 ? 3.455 -6.050 4.269 1.00 94.88 102 ILE A CA 1
ATOM 807 C C . ILE A 1 102 ? 3.255 -7.322 5.102 1.00 94.88 102 ILE A C 1
ATOM 809 O O . ILE A 1 102 ? 2.187 -7.930 5.043 1.00 94.88 102 ILE A O 1
ATOM 813 N N . ASP A 1 103 ? 4.215 -7.660 5.965 1.00 94.06 103 ASP A N 1
ATOM 814 C CA . ASP A 1 103 ? 4.189 -8.882 6.786 1.00 94.06 103 ASP A CA 1
ATOM 815 C C . ASP A 1 103 ? 3.068 -8.896 7.846 1.00 94.06 103 ASP A C 1
ATOM 817 O O . ASP A 1 103 ? 2.728 -9.933 8.432 1.00 94.06 103 ASP A O 1
ATOM 821 N N . LEU A 1 104 ? 2.447 -7.743 8.114 1.00 94.75 104 LEU A N 1
ATOM 822 C CA . LEU A 1 104 ? 1.315 -7.661 9.029 1.00 94.75 104 LEU A CA 1
ATOM 823 C C . LEU A 1 104 ? -0.000 -8.094 8.383 1.00 94.75 104 LEU A C 1
ATOM 825 O O . LEU A 1 104 ? -0.930 -8.447 9.119 1.00 94.75 104 LEU A O 1
ATOM 829 N N . PHE A 1 105 ? -0.087 -8.147 7.057 1.00 94.56 105 PHE A N 1
ATOM 830 C CA . PHE A 1 105 ? -1.337 -8.398 6.352 1.00 94.56 105 PHE A CA 1
ATOM 831 C C . PHE A 1 105 ? -1.251 -9.573 5.374 1.00 94.56 105 PHE A C 1
ATOM 833 O O . PHE A 1 105 ? -0.182 -10.036 5.001 1.00 94.56 105 PHE A O 1
ATOM 840 N N . THR A 1 106 ? -2.414 -10.064 4.953 1.00 90.19 106 THR A N 1
ATOM 841 C CA . THR A 1 106 ? -2.545 -11.032 3.861 1.00 90.19 106 THR A CA 1
ATOM 842 C C . THR A 1 106 ? -3.499 -10.467 2.813 1.00 90.19 106 THR A C 1
ATOM 844 O O . THR A 1 106 ? -4.392 -9.684 3.142 1.00 90.19 106 THR A O 1
ATOM 847 N N . ILE A 1 107 ? -3.355 -10.882 1.551 1.00 88.06 107 ILE A N 1
ATOM 848 C CA . ILE A 1 107 ? -4.224 -10.428 0.446 1.00 88.06 107 ILE A CA 1
ATOM 849 C C . ILE A 1 107 ? -5.709 -10.776 0.646 1.00 88.06 107 ILE A C 1
ATOM 851 O O . ILE A 1 107 ? -6.567 -10.223 -0.027 1.00 88.06 107 ILE A O 1
ATOM 855 N N . THR A 1 108 ? -6.020 -11.686 1.574 1.00 87.38 108 THR A N 1
ATOM 856 C CA . THR A 1 108 ? -7.391 -12.070 1.934 1.00 87.38 108 THR A CA 1
ATOM 857 C C . THR A 1 108 ? -8.047 -11.106 2.921 1.00 87.38 108 THR A C 1
ATOM 859 O O . THR A 1 108 ? -9.218 -11.285 3.249 1.00 87.38 108 THR A O 1
ATOM 862 N N . HIS A 1 109 ? -7.304 -10.145 3.474 1.00 91.56 109 HIS A N 1
ATOM 863 C CA . HIS A 1 109 ? -7.874 -9.150 4.373 1.00 91.56 109 HIS A CA 1
ATOM 864 C C . HIS A 1 109 ? -8.642 -8.065 3.605 1.00 91.56 109 HIS A C 1
ATOM 866 O O . HIS A 1 109 ? -8.325 -7.732 2.465 1.00 91.56 109 HIS A O 1
ATOM 872 N N . ASP A 1 110 ? -9.635 -7.472 4.269 1.00 91.00 110 ASP A N 1
ATOM 873 C CA . ASP A 1 110 ? -10.453 -6.403 3.698 1.00 91.00 110 ASP A CA 1
ATOM 874 C C . ASP A 1 110 ? -9.619 -5.199 3.227 1.00 91.00 110 ASP A C 1
ATOM 876 O O . ASP A 1 110 ? -8.817 -4.644 3.977 1.00 91.00 110 ASP A O 1
ATOM 880 N N . GLY A 1 111 ? -9.880 -4.732 2.002 1.00 93.31 111 GLY A N 1
ATOM 881 C CA . GLY A 1 111 ? -9.219 -3.550 1.438 1.00 93.31 111 GLY A CA 1
ATOM 882 C C . GLY A 1 111 ? -7.800 -3.797 0.922 1.00 93.31 111 GLY A C 1
ATOM 883 O O . GLY A 1 111 ? -7.096 -2.834 0.621 1.00 93.31 111 GLY A O 1
ATOM 884 N N . LEU A 1 112 ? -7.391 -5.060 0.787 1.00 95.81 112 LEU A N 1
ATOM 885 C CA . LEU A 1 112 ? -6.157 -5.457 0.117 1.00 95.81 112 LEU A CA 1
ATOM 886 C C . LEU A 1 112 ? -6.457 -6.246 -1.156 1.00 95.81 112 LEU A C 1
ATOM 888 O O . LEU A 1 112 ? -7.483 -6.915 -1.266 1.00 95.81 112 LEU A O 1
ATOM 892 N N . LYS A 1 113 ? -5.550 -6.152 -2.127 1.00 95.81 113 LYS A N 1
ATOM 893 C CA . LYS A 1 113 ? -5.575 -6.951 -3.353 1.00 95.81 113 LYS A CA 1
ATOM 894 C C . LYS A 1 113 ? -4.176 -7.406 -3.748 1.00 95.81 113 LYS A C 1
ATOM 896 O O . LYS A 1 113 ? -3.169 -6.809 -3.359 1.00 95.81 113 LYS A O 1
ATOM 901 N N . GLU A 1 114 ? -4.137 -8.474 -4.533 1.00 94.50 114 GLU A N 1
ATOM 902 C CA . GLU A 1 114 ? -2.915 -8.969 -5.155 1.00 94.50 114 GLU A CA 1
ATOM 903 C C . GLU A 1 114 ? -2.425 -8.002 -6.239 1.00 94.50 114 GLU A C 1
ATOM 905 O O . GLU A 1 114 ? -3.221 -7.370 -6.937 1.00 94.50 114 GLU A O 1
ATOM 910 N N . PHE A 1 115 ? -1.105 -7.897 -6.373 1.00 95.44 115 PHE A N 1
ATOM 911 C CA . PHE A 1 115 ? -0.459 -7.210 -7.482 1.00 95.44 115 PHE A CA 1
ATOM 912 C C . PHE A 1 115 ? -0.043 -8.223 -8.551 1.00 95.44 115 PHE A C 1
ATOM 914 O O . PHE A 1 115 ? 0.964 -8.914 -8.396 1.00 95.44 115 PHE A O 1
ATOM 921 N N . ASP A 1 116 ? -0.837 -8.320 -9.616 1.00 93.94 116 ASP A N 1
ATOM 922 C CA . ASP A 1 116 ? -0.646 -9.277 -10.704 1.00 93.94 116 ASP A CA 1
ATOM 923 C C . ASP A 1 116 ? -0.043 -8.628 -11.965 1.00 93.94 116 ASP A C 1
ATOM 925 O O . ASP A 1 116 ? 0.224 -7.425 -12.027 1.00 93.94 116 ASP A O 1
ATOM 929 N N . LEU A 1 117 ? 0.189 -9.443 -13.000 1.00 95.06 117 LEU A N 1
ATOM 930 C CA . LEU A 1 117 ? 0.727 -8.958 -14.276 1.00 95.06 117 LEU A CA 1
ATOM 931 C C . LEU A 1 117 ? -0.197 -7.939 -14.956 1.00 95.06 117 LEU A C 1
ATOM 933 O O . LEU A 1 117 ? 0.308 -7.031 -15.610 1.00 95.06 117 LEU A O 1
ATOM 937 N N . ASN A 1 118 ? -1.519 -8.059 -14.796 1.00 95.06 118 ASN A N 1
ATOM 938 C CA . ASN A 1 118 ? -2.458 -7.115 -15.397 1.00 95.06 118 ASN A CA 1
ATOM 939 C C . ASN A 1 118 ? -2.297 -5.736 -14.755 1.00 95.06 118 ASN A C 1
ATOM 941 O O . ASN A 1 118 ? -2.045 -4.764 -15.466 1.00 95.06 118 ASN A O 1
ATOM 945 N N . ALA A 1 119 ? -2.328 -5.673 -13.421 1.00 95.31 119 ALA A N 1
ATOM 946 C CA . ALA A 1 119 ? -2.082 -4.453 -12.664 1.00 95.31 119 ALA A CA 1
ATOM 947 C C . ALA A 1 119 ? -0.709 -3.854 -12.991 1.00 95.31 119 ALA A C 1
ATOM 949 O O . ALA A 1 119 ? -0.598 -2.652 -13.222 1.00 95.31 119 ALA A O 1
ATOM 950 N N . PHE A 1 120 ? 0.339 -4.682 -13.073 1.00 95.75 120 PHE A N 1
ATOM 951 C CA . PHE A 1 120 ? 1.659 -4.205 -13.478 1.00 95.75 120 PHE A CA 1
ATOM 952 C C . PHE A 1 120 ? 1.608 -3.514 -14.843 1.00 95.75 120 PHE A C 1
ATOM 954 O O . PHE A 1 120 ? 2.060 -2.380 -14.958 1.00 95.75 120 PHE A O 1
ATOM 961 N N . THR A 1 121 ? 1.011 -4.144 -15.859 1.00 93.44 121 THR A N 1
ATOM 962 C CA . THR A 1 121 ? 0.913 -3.548 -17.202 1.00 93.44 121 THR A CA 1
ATOM 963 C C . THR A 1 121 ? 0.018 -2.312 -17.269 1.00 93.44 121 THR A C 1
ATOM 965 O O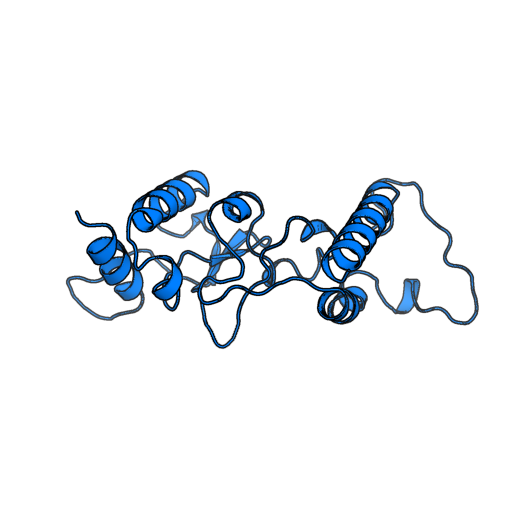 . THR A 1 121 ? 0.294 -1.422 -18.072 1.00 93.44 121 THR A O 1
ATOM 968 N N . GLU A 1 122 ? -1.018 -2.235 -16.432 1.00 94.44 122 GLU A N 1
ATOM 969 C CA . GLU A 1 122 ? -1.938 -1.096 -16.356 1.00 94.44 122 GLU A CA 1
ATOM 970 C C . GLU A 1 122 ? -1.222 0.169 -15.869 1.00 94.44 122 GLU A C 1
ATOM 972 O O . GLU A 1 122 ? -1.367 1.233 -16.470 1.00 94.44 122 GLU A O 1
ATOM 977 N N . TYR A 1 123 ? -0.404 0.048 -14.819 1.00 94.31 123 TYR A N 1
ATOM 978 C CA . TYR A 1 123 ? 0.272 1.188 -14.187 1.00 94.31 123 TYR A CA 1
ATOM 979 C C . TYR A 1 123 ? 1.692 1.440 -14.712 1.00 94.31 123 TYR A C 1
ATOM 981 O O . TYR A 1 123 ? 2.255 2.514 -14.487 1.00 94.31 123 TYR A O 1
ATOM 989 N N . LEU A 1 124 ? 2.277 0.497 -15.459 1.00 92.31 124 LEU A N 1
ATOM 990 C CA . LEU A 1 124 ? 3.611 0.642 -16.049 1.00 92.31 124 LEU A CA 1
ATOM 991 C C . LEU A 1 124 ? 3.803 1.936 -16.861 1.00 92.31 124 LEU A C 1
ATOM 993 O O . LEU A 1 124 ? 4.849 2.561 -16.685 1.00 92.31 124 LEU A O 1
ATOM 997 N N . PRO A 1 125 ? 2.846 2.400 -17.694 1.00 90.31 125 PRO A N 1
ATOM 998 C CA . PRO A 1 125 ? 3.019 3.620 -18.484 1.00 90.31 125 PRO A CA 1
ATOM 999 C C . PRO A 1 125 ? 3.181 4.898 -17.655 1.00 90.31 125 PRO A C 1
ATOM 1001 O O . PRO A 1 125 ? 3.729 5.872 -18.163 1.00 90.31 125 PRO A O 1
ATOM 1004 N N . ALA A 1 126 ? 2.708 4.912 -16.403 1.00 89.44 126 ALA A N 1
ATOM 1005 C CA . ALA A 1 126 ? 2.921 6.043 -15.504 1.00 89.44 126 ALA A CA 1
ATOM 1006 C C . ALA A 1 126 ? 4.382 6.111 -15.039 1.00 89.44 126 ALA A C 1
ATOM 1008 O O . ALA A 1 126 ? 4.930 7.195 -14.909 1.00 89.44 126 ALA A O 1
ATOM 1009 N N . THR A 1 127 ? 5.022 4.954 -14.834 1.00 88.38 127 THR A N 1
ATOM 1010 C CA . THR A 1 127 ? 6.431 4.869 -14.410 1.00 88.38 127 THR A CA 1
ATOM 1011 C C . THR A 1 127 ? 7.395 4.962 -15.591 1.00 88.38 127 THR A C 1
ATOM 1013 O O . THR A 1 127 ? 8.440 5.601 -15.503 1.00 88.38 127 THR A O 1
ATOM 1016 N N . LEU A 1 128 ? 7.054 4.332 -16.716 1.00 87.31 128 LEU A N 1
ATOM 1017 C CA . 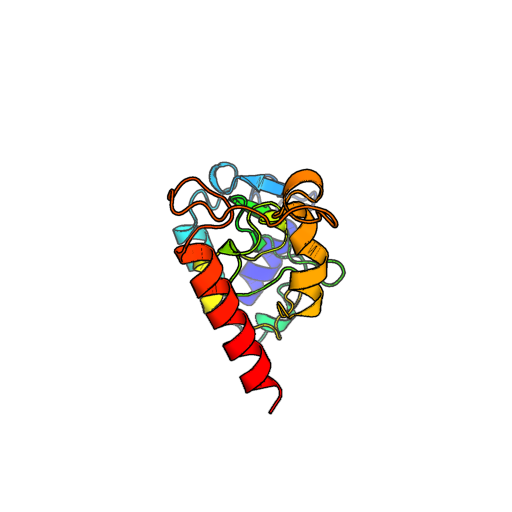LEU A 1 128 ? 7.819 4.391 -17.955 1.00 87.31 128 LEU A CA 1
ATOM 1018 C C . LEU A 1 128 ? 7.144 5.358 -18.917 1.00 87.31 128 LEU A C 1
ATOM 1020 O O . LEU A 1 128 ? 6.235 4.980 -19.661 1.00 87.31 128 LEU A O 1
ATOM 1024 N N . ALA A 1 129 ? 7.627 6.600 -18.909 1.00 79.88 129 ALA A N 1
ATOM 1025 C CA . ALA A 1 129 ? 7.125 7.667 -19.760 1.00 79.88 129 ALA A CA 1
ATOM 1026 C C . ALA A 1 129 ? 7.029 7.202 -21.228 1.00 79.88 129 ALA A C 1
ATOM 1028 O O . ALA A 1 129 ? 8.007 6.753 -21.841 1.00 79.88 129 ALA A O 1
ATOM 1029 N N . SER A 1 130 ? 5.812 7.225 -21.777 1.00 75.19 130 SER A N 1
ATOM 1030 C CA . SER A 1 130 ? 5.517 6.606 -23.078 1.00 75.19 130 SER A CA 1
ATOM 1031 C C . SER A 1 130 ? 6.251 7.282 -24.239 1.00 75.19 130 SER A C 1
ATOM 1033 O O . SER A 1 130 ? 6.603 6.620 -25.210 1.00 75.19 130 SER A O 1
ATOM 1035 N N . ASP A 1 131 ? 6.528 8.577 -24.132 1.00 76.00 131 ASP A N 1
ATOM 1036 C CA . ASP A 1 131 ? 7.333 9.348 -25.081 1.00 76.00 131 ASP A CA 1
ATOM 1037 C C . ASP A 1 131 ? 8.784 8.846 -25.186 1.00 76.00 131 ASP A C 1
ATOM 1039 O O . ASP A 1 131 ? 9.379 8.904 -26.265 1.00 76.00 131 ASP A O 1
ATOM 1043 N N . VAL A 1 132 ? 9.326 8.294 -24.096 1.00 77.19 132 VAL A N 1
ATOM 1044 C CA . VAL A 1 132 ? 10.688 7.747 -24.034 1.00 77.19 132 VAL A CA 1
ATOM 1045 C C . VAL A 1 132 ? 10.716 6.261 -24.392 1.00 77.19 132 VAL A C 1
ATOM 1047 O O . VAL A 1 132 ? 11.542 5.829 -25.197 1.00 77.19 132 VAL A O 1
ATOM 1050 N N . TYR A 1 133 ? 9.816 5.465 -23.808 1.00 79.69 133 TYR A N 1
ATOM 1051 C CA . TYR A 1 133 ? 9.918 4.000 -23.838 1.00 79.69 133 TYR A CA 1
ATOM 1052 C C . TYR A 1 133 ? 9.011 3.320 -24.870 1.00 79.69 133 TYR A C 1
ATOM 1054 O O . TYR A 1 133 ? 9.273 2.181 -25.255 1.00 79.69 133 TYR A O 1
ATOM 1062 N N . ARG A 1 134 ? 7.975 4.000 -25.376 1.00 76.06 134 ARG A N 1
ATOM 1063 C CA . ARG A 1 134 ? 7.032 3.452 -26.366 1.00 76.06 134 ARG A CA 1
ATOM 1064 C C . ARG A 1 134 ? 7.343 3.966 -27.770 1.00 76.06 134 ARG A C 1
ATOM 1066 O O . ARG A 1 134 ? 6.481 4.501 -28.464 1.00 76.06 134 ARG A O 1
ATOM 1073 N N . THR A 1 135 ? 8.597 3.825 -28.198 1.00 70.25 135 THR A N 1
ATOM 1074 C CA . THR A 1 135 ? 9.026 4.299 -29.520 1.00 70.25 135 THR A CA 1
ATOM 1075 C C . THR A 1 135 ? 9.005 3.161 -30.542 1.00 70.25 135 THR A C 1
ATOM 1077 O O . THR A 1 135 ? 9.658 2.137 -30.385 1.00 70.25 135 THR A O 1
ATOM 1080 N N . HIS A 1 136 ? 8.239 3.334 -31.621 1.00 69.00 136 HIS A N 1
ATOM 1081 C CA . HIS A 1 136 ? 8.149 2.336 -32.696 1.00 69.00 136 HIS A CA 1
ATOM 1082 C C . HIS A 1 136 ? 9.364 2.343 -33.639 1.00 69.00 136 HIS A C 1
ATOM 1084 O O . HIS A 1 136 ? 9.579 1.383 -34.371 1.00 69.00 136 HIS A O 1
ATOM 1090 N N . ASN A 1 137 ? 10.167 3.414 -33.610 1.00 67.44 137 ASN A N 1
ATOM 1091 C CA . ASN A 1 137 ? 11.160 3.703 -34.650 1.00 67.44 137 ASN A CA 1
ATOM 1092 C C . ASN A 1 137 ? 12.610 3.745 -34.149 1.00 67.44 137 ASN A C 1
ATOM 1094 O O . ASN A 1 137 ? 13.50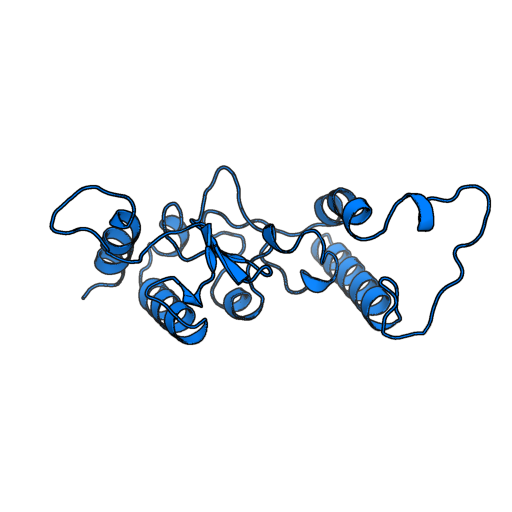2 4.085 -34.924 1.00 67.44 137 ASN A O 1
ATOM 1098 N N . ARG A 1 138 ? 12.873 3.474 -32.866 1.00 70.50 138 ARG A N 1
ATOM 1099 C CA . ARG A 1 138 ? 14.232 3.550 -32.315 1.00 70.50 138 ARG A CA 1
ATOM 1100 C C . ARG A 1 138 ? 14.400 2.633 -31.102 1.00 70.50 138 ARG A C 1
ATOM 1102 O O . ARG A 1 138 ? 13.547 2.648 -30.224 1.00 70.50 138 ARG A O 1
ATOM 1109 N N . PRO A 1 139 ? 15.482 1.841 -31.027 1.00 72.50 139 PRO A N 1
ATOM 1110 C CA . PRO A 1 139 ? 15.813 1.117 -29.808 1.00 72.50 139 PRO A CA 1
ATOM 1111 C C . PRO A 1 139 ? 15.995 2.101 -28.651 1.00 72.50 139 PRO A C 1
ATOM 1113 O O . PRO A 1 139 ? 16.673 3.121 -28.799 1.00 72.50 139 PRO A O 1
ATOM 1116 N N . VAL A 1 140 ? 15.409 1.793 -27.497 1.00 76.31 140 VAL A N 1
ATOM 1117 C CA . VAL A 1 140 ? 15.676 2.549 -26.273 1.00 76.31 140 VAL A CA 1
ATOM 1118 C C . VAL A 1 140 ? 17.087 2.196 -25.814 1.00 76.31 140 VAL A C 1
ATOM 1120 O O . VAL A 1 140 ? 17.385 1.031 -25.549 1.00 76.31 140 VAL A O 1
ATOM 1123 N N . VAL A 1 141 ? 17.968 3.195 -25.741 1.00 72.38 141 VAL A N 1
ATOM 1124 C CA . VAL A 1 141 ? 19.321 2.999 -25.214 1.00 72.38 141 VAL A CA 1
ATOM 1125 C C . VAL A 1 141 ? 19.210 2.758 -23.719 1.00 72.38 141 VAL A C 1
ATOM 1127 O O . VAL A 1 141 ? 18.706 3.595 -22.970 1.00 72.38 141 VAL A O 1
ATOM 1130 N N . TRP A 1 142 ? 19.672 1.593 -23.287 1.00 70.81 142 TRP A N 1
ATOM 1131 C CA . TRP A 1 142 ? 19.668 1.249 -21.881 1.00 70.81 142 TRP A CA 1
ATOM 1132 C C . TRP A 1 142 ? 20.756 2.028 -21.137 1.00 70.81 142 TRP A C 1
ATOM 1134 O O . TRP A 1 142 ? 21.926 2.001 -21.516 1.00 70.81 142 TRP A O 1
ATOM 1144 N N . SER A 1 143 ? 20.358 2.728 -20.075 1.00 68.69 143 SER A N 1
ATOM 1145 C CA . SER A 1 143 ? 21.272 3.442 -19.191 1.00 68.69 143 SER A CA 1
ATOM 1146 C C . SER A 1 143 ? 21.626 2.564 -17.994 1.00 68.69 143 SER A C 1
ATOM 1148 O O . SER A 1 143 ? 20.754 2.142 -17.236 1.00 68.69 143 SER A O 1
ATOM 1150 N N . THR A 1 144 ? 22.919 2.308 -17.801 1.00 66.56 144 THR A N 1
ATOM 1151 C CA . THR A 1 144 ? 23.442 1.605 -16.620 1.00 66.56 144 THR A CA 1
ATOM 1152 C C . THR A 1 144 ? 23.625 2.531 -15.417 1.00 66.56 144 THR A C 1
ATOM 1154 O O . THR A 1 144 ? 24.063 2.079 -14.361 1.00 66.56 144 THR A O 1
ATOM 1157 N N . HIS A 1 145 ? 23.320 3.826 -15.558 1.00 67.81 145 HIS A N 1
ATOM 1158 C CA . HIS A 1 145 ? 23.384 4.773 -14.450 1.00 67.81 145 HIS A CA 1
ATOM 1159 C C . HIS A 1 145 ? 22.299 4.460 -13.418 1.00 67.81 145 HIS A C 1
ATOM 1161 O O . HIS A 1 145 ? 21.153 4.183 -13.775 1.00 67.81 145 HIS A O 1
ATOM 1167 N N . LEU A 1 146 ? 22.657 4.534 -12.132 1.00 61.69 146 LEU A N 1
ATOM 1168 C CA . LEU A 1 146 ? 21.735 4.243 -11.031 1.00 61.69 146 LEU A CA 1
ATOM 1169 C C . LEU A 1 146 ? 20.492 5.148 -11.055 1.00 61.69 146 LEU A C 1
ATOM 1171 O O . LEU A 1 146 ? 19.406 4.691 -10.709 1.00 61.69 146 LEU A O 1
ATOM 1175 N N . ASP A 1 147 ? 20.654 6.389 -11.517 1.00 66.56 147 ASP A N 1
ATOM 1176 C CA . ASP A 1 147 ? 19.602 7.412 -11.542 1.00 66.56 147 ASP A CA 1
ATOM 1177 C C . ASP A 1 147 ? 18.589 7.221 -12.686 1.00 66.56 147 ASP A C 1
ATOM 1179 O O . ASP A 1 147 ? 17.567 7.902 -12.739 1.00 66.56 147 ASP A O 1
ATOM 1183 N N . SER A 1 148 ? 18.841 6.280 -13.604 1.00 75.94 148 SER A N 1
ATOM 1184 C CA . SER A 1 148 ? 17.865 5.882 -14.621 1.00 75.94 148 SER A CA 1
ATOM 1185 C C . SER A 1 148 ? 16.687 5.149 -13.977 1.00 75.94 148 SER A C 1
ATOM 1187 O O . SER A 1 148 ? 16.883 4.257 -13.150 1.00 75.94 148 SER A O 1
ATOM 1189 N N . VAL A 1 149 ? 15.463 5.456 -14.423 1.00 75.81 149 VAL A N 1
ATOM 1190 C CA . VAL A 1 149 ? 14.245 4.719 -14.036 1.00 75.81 149 VAL A CA 1
ATOM 1191 C C . VAL A 1 149 ? 14.394 3.228 -14.358 1.00 75.81 149 VAL A C 1
ATOM 1193 O O . VAL A 1 149 ? 14.114 2.375 -13.519 1.00 75.81 149 VAL A O 1
ATOM 1196 N N . VAL A 1 150 ? 14.906 2.920 -15.554 1.00 82.94 150 VAL A N 1
ATOM 1197 C CA . VAL A 1 150 ? 15.224 1.555 -15.994 1.00 82.94 150 VAL A CA 1
ATOM 1198 C C . VAL A 1 150 ? 16.720 1.325 -15.813 1.00 82.94 150 VAL A C 1
ATOM 1200 O O . VAL A 1 150 ? 17.509 1.515 -16.740 1.00 82.94 150 VAL A O 1
ATOM 1203 N N . ASN A 1 151 ? 17.117 0.951 -14.600 1.00 85.31 151 ASN A N 1
ATOM 1204 C CA . ASN A 1 151 ? 18.471 0.498 -14.280 1.00 85.31 151 ASN A CA 1
ATOM 1205 C C . ASN A 1 151 ? 18.497 -1.032 -14.071 1.00 85.31 151 ASN A C 1
ATOM 1207 O O . ASN A 1 151 ? 17.460 -1.700 -14.130 1.00 85.31 151 ASN A O 1
ATOM 1211 N N . MET A 1 152 ? 19.684 -1.602 -13.830 1.00 85.62 152 MET A N 1
ATOM 1212 C CA . MET A 1 152 ? 19.836 -3.048 -13.603 1.00 85.62 152 MET A CA 1
ATOM 1213 C C . MET A 1 152 ? 18.982 -3.571 -12.445 1.00 85.62 152 MET A C 1
ATOM 1215 O O . MET A 1 152 ? 18.373 -4.632 -12.556 1.00 85.62 152 MET A O 1
ATOM 1219 N N . THR A 1 153 ? 18.916 -2.821 -11.346 1.00 89.19 153 THR A N 1
ATOM 1220 C CA . THR A 1 153 ? 18.148 -3.205 -10.160 1.00 89.19 153 THR A CA 1
ATOM 1221 C C . THR A 1 153 ? 16.660 -3.297 -10.475 1.00 89.19 153 THR A C 1
ATOM 1223 O O . THR A 1 153 ? 16.019 -4.280 -10.112 1.00 89.19 153 THR A O 1
ATOM 1226 N N . TRP A 1 154 ? 16.110 -2.305 -11.181 1.00 90.88 154 TRP A N 1
ATOM 1227 C CA . TRP A 1 154 ? 14.706 -2.318 -11.587 1.00 90.88 154 TRP A CA 1
ATOM 1228 C C . TRP A 1 154 ? 14.414 -3.502 -12.514 1.00 90.88 154 TRP A C 1
ATOM 1230 O O . TRP A 1 154 ? 13.484 -4.260 -12.254 1.00 90.88 154 TRP A O 1
ATOM 1240 N N . LEU A 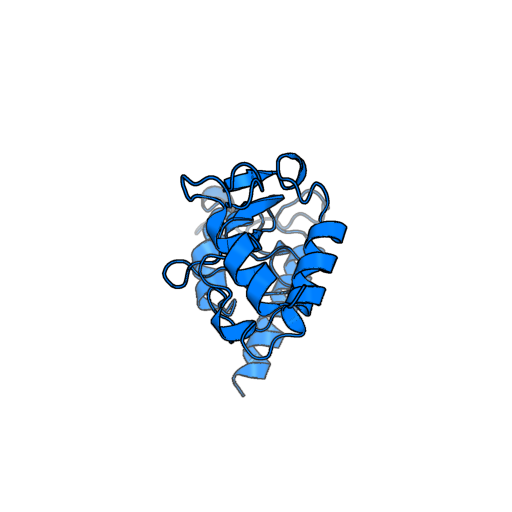1 155 ? 15.251 -3.730 -13.533 1.00 90.50 155 LEU A N 1
ATOM 1241 C CA . LEU A 1 155 ? 15.051 -4.823 -14.487 1.00 90.50 155 LEU A CA 1
ATOM 1242 C C . LEU A 1 155 ? 15.151 -6.206 -13.823 1.00 90.50 155 LEU A C 1
ATOM 1244 O O . LEU A 1 155 ? 14.334 -7.078 -14.111 1.00 90.50 155 LEU A O 1
ATOM 1248 N N . SER A 1 156 ? 16.106 -6.397 -12.907 1.00 92.50 156 SER A N 1
ATOM 1249 C CA . SER A 1 156 ? 16.206 -7.621 -12.102 1.00 92.50 156 SER A CA 1
ATOM 1250 C C . SER A 1 156 ? 14.919 -7.858 -11.318 1.00 92.50 156 SER A C 1
ATOM 1252 O O . SER A 1 156 ? 14.345 -8.938 -11.404 1.00 92.50 156 SER A O 1
ATOM 1254 N N . ARG A 1 157 ? 14.402 -6.828 -10.632 1.00 94.62 157 ARG A N 1
ATOM 1255 C CA . ARG A 1 157 ? 13.149 -6.947 -9.871 1.00 94.62 157 ARG A CA 1
ATOM 1256 C C . ARG A 1 157 ? 11.940 -7.231 -10.758 1.00 94.62 157 ARG A C 1
ATOM 1258 O O . ARG A 1 157 ? 11.042 -7.940 -10.314 1.00 94.62 157 ARG A O 1
ATOM 1265 N N . VAL A 1 158 ? 11.897 -6.707 -11.987 1.00 94.88 158 VAL A N 1
ATOM 1266 C CA . VAL A 1 158 ? 10.841 -7.045 -12.958 1.00 94.88 158 VAL A CA 1
ATOM 1267 C C . VAL A 1 158 ? 10.905 -8.524 -13.318 1.00 94.88 158 VAL A C 1
ATOM 1269 O O . VAL A 1 158 ? 9.874 -9.193 -13.314 1.00 94.88 158 VAL A O 1
ATOM 1272 N N . TRP A 1 159 ? 12.096 -9.058 -13.593 1.00 95.00 159 TRP A N 1
ATOM 1273 C CA . TRP A 1 159 ? 12.244 -10.483 -13.883 1.00 95.00 159 TRP A CA 1
ATOM 1274 C C . TRP A 1 159 ? 11.893 -11.363 -12.689 1.00 95.00 159 TRP A C 1
ATOM 1276 O O . TRP A 1 159 ? 11.183 -12.354 -12.864 1.00 95.00 159 TRP A O 1
ATOM 1286 N N . ASP A 1 160 ? 12.311 -10.973 -11.486 1.00 95.81 160 ASP A N 1
ATOM 1287 C CA . ASP A 1 160 ? 11.946 -11.664 -10.251 1.00 95.81 160 ASP A CA 1
ATOM 1288 C C . ASP A 1 160 ? 10.425 -11.678 -10.055 1.00 95.81 160 ASP A C 1
ATOM 1290 O O . ASP A 1 160 ? 9.855 -12.718 -9.729 1.00 95.81 160 ASP A O 1
ATOM 1294 N N . PHE A 1 161 ? 9.757 -10.547 -10.309 1.00 96.00 161 PHE A N 1
ATOM 1295 C CA . PHE A 1 161 ? 8.300 -10.434 -10.252 1.00 96.00 161 PHE A CA 1
ATOM 1296 C C . PHE A 1 161 ? 7.615 -11.352 -11.264 1.00 96.00 161 PHE A C 1
ATOM 1298 O O . PHE A 1 161 ? 6.778 -12.163 -10.880 1.00 96.00 161 PHE A O 1
ATOM 1305 N N . ILE A 1 162 ? 7.999 -11.277 -12.543 1.00 95.00 162 ILE A N 1
ATOM 1306 C CA . ILE A 1 162 ? 7.413 -12.108 -13.603 1.00 95.00 162 ILE A CA 1
ATOM 1307 C C . ILE A 1 162 ? 7.589 -13.592 -13.272 1.00 95.00 162 ILE A C 1
ATOM 1309 O O . ILE A 1 162 ? 6.635 -14.363 -13.378 1.00 95.00 162 ILE A O 1
ATOM 1313 N N . ASN A 1 163 ? 8.788 -14.000 -12.847 1.00 93.56 163 ASN A N 1
ATOM 1314 C CA . ASN A 1 163 ? 9.066 -15.384 -12.476 1.00 93.56 163 ASN A CA 1
ATOM 1315 C C . ASN A 1 163 ? 8.191 -15.827 -11.293 1.00 93.56 163 ASN A C 1
ATOM 1317 O O . ASN A 1 163 ? 7.573 -16.889 -11.355 1.00 93.56 163 ASN A O 1
ATOM 1321 N N . HIS A 1 164 ? 8.067 -14.988 -10.260 1.00 91.25 164 HIS A N 1
ATOM 1322 C CA . HIS A 1 164 ? 7.194 -15.247 -9.118 1.00 91.25 164 HIS A CA 1
ATOM 1323 C C . HIS A 1 164 ? 5.723 -15.404 -9.545 1.00 91.25 164 HIS A C 1
ATOM 1325 O O . HIS A 1 164 ? 5.085 -16.393 -9.184 1.00 91.25 164 HIS A O 1
ATOM 1331 N N . THR A 1 165 ? 5.181 -14.504 -10.375 1.00 88.12 165 THR A N 1
ATOM 1332 C CA . THR A 1 165 ? 3.781 -14.592 -10.830 1.00 88.12 165 THR A CA 1
ATOM 1333 C C . THR A 1 165 ? 3.527 -15.808 -11.724 1.00 88.12 165 THR A C 1
ATOM 1335 O O . THR A 1 165 ? 2.468 -16.427 -11.640 1.00 88.12 165 THR A O 1
ATOM 1338 N N . VAL A 1 166 ? 4.477 -16.175 -12.590 1.00 86.94 166 VAL A N 1
ATOM 1339 C CA . VAL A 1 166 ? 4.342 -17.348 -13.472 1.00 86.94 166 VAL A CA 1
ATOM 1340 C C . VAL A 1 166 ? 4.363 -18.650 -12.672 1.00 86.94 166 VAL A C 1
ATOM 1342 O O . VAL A 1 166 ? 3.615 -19.569 -13.000 1.00 86.94 166 VAL A O 1
ATOM 1345 N N . GLN A 1 167 ? 5.182 -18.737 -11.622 1.00 81.88 167 GLN A N 1
ATOM 1346 C CA . GLN A 1 167 ? 5.242 -19.923 -10.765 1.00 81.88 167 GLN A CA 1
ATOM 1347 C C . GLN A 1 167 ? 3.964 -20.128 -9.948 1.00 81.88 167 GLN A C 1
ATOM 1349 O O . GLN A 1 167 ? 3.551 -21.268 -9.786 1.00 81.88 167 GLN A O 1
ATOM 1354 N N . GLN A 1 168 ? 3.304 -19.059 -9.492 1.00 70.25 168 GLN A N 1
ATOM 1355 C CA . GLN A 1 168 ? 2.048 -19.178 -8.736 1.00 70.25 168 GLN A CA 1
ATOM 1356 C C . GLN A 1 168 ? 0.833 -19.591 -9.584 1.00 70.25 168 GLN A C 1
ATOM 1358 O O . GLN A 1 168 ? -0.183 -20.006 -9.034 1.00 70.25 168 GLN A O 1
ATOM 1363 N N . LYS A 1 169 ? 0.917 -19.484 -10.917 1.00 61.12 169 LYS A N 1
ATOM 1364 C CA . LYS A 1 169 ? -0.149 -19.902 -11.846 1.00 61.12 169 LYS A CA 1
ATOM 1365 C C . LYS A 1 169 ? -0.021 -21.352 -12.335 1.00 61.12 169 LYS A C 1
ATOM 1367 O O . LYS A 1 169 ? -0.842 -21.769 -13.152 1.00 61.12 169 LYS A O 1
ATOM 1372 N N . ARG A 1 170 ? 1.010 -22.086 -11.906 1.00 47.81 170 ARG A N 1
ATOM 1373 C CA . ARG A 1 170 ? 1.218 -23.509 -12.219 1.00 47.81 170 ARG A CA 1
ATOM 1374 C C . ARG A 1 170 ? 0.707 -24.390 -11.092 1.00 47.81 170 ARG A C 1
ATOM 1376 O O . ARG A 1 170 ? 0.163 -25.461 -11.432 1.00 47.81 170 ARG A O 1
#

Organism: Mytilus edulis (NCBI:txid6550)

Foldseek 3Di:
DALVVLLVQQLQCVPDDPSHDVQDDAQAACCRGPCNDPVSLLVNLVRSLVDPCSLVSQASGQSQQWQVRGTHGQHQVQAAELDPLCLLQVLPRVRHRHPVCSVSDDCSGGRYHHDAPVNCVVRNCSLVPCVQCVDPPDDRDDDCDPPDSDHPVSVVSVVVRVVVRVVVVD

pLDDT: mean 89.21, std 9.63, range [47.81, 98.06]

Secondary structure (DSSP, 8-state):
--HHHHHHHHHGGG--STTS-----SSEETTTSSS-SHHHHHHHHHHHTTSTTHHHH-TT-TTEEBTTSEEE---SSSPEE--TTGGG-GGGGGGBB-GGGGGG--TTSTTEE---HHHHHHHHHHHS-HHHH--SSSPPPPP-STTSSS-HHHHHHHHHHHHHHHHHT-

InterPro domains:
  IPR052972 Sacsin chaperone regulator [PTHR15600] (1-168)